Protein AF-A0A818TSQ0-F1 (afdb_monomer)

Solvent-accessible surface area (backbone atoms only — not comparable to full-atom values): 7982 Å² total; per-residue (Å²): 136,68,62,38,59,70,33,75,52,77,57,96,76,31,35,40,40,34,32,22,64,61,65,92,62,40,53,37,25,36,39,32,31,39,29,41,18,77,41,95,86,56,70,75,43,49,87,84,46,52,34,23,53,65,40,82,42,76,57,97,87,41,82,43,69,31,15,58,72,26,14,37,61,61,45,70,51,79,42,55,26,69,86,77,45,75,47,44,28,44,32,21,44,18,30,76,69,33,101,45,84,92,62,36,46,71,37,73,46,77,63,49,70,44,73,90,42,98,64,71,36,71,50,61,65,70,83,64,98,74,87,86,81,67,62,49,82,130

Foldseek 3Di:
DQWDQWEWDDDPQKIKIWTFHDDDQQLQATWIWIWIDSDPPDDTDGSPDTQFDFDFDADPNDTDTHTQQSFYWHYWDWFQAPVRDIWTKTKGFNGPPDPDSVPTDMGIDTWDWDPVDPTIDTHRDHDDPDDDTRGDDD

Secondary structure (DSSP, 8-state):
--EEEEEEEEETTEEEEEEEEP-SS-TT----EEEEESSSSS--B-TT-BSS--EEEEETTEEEEE-SSSSEEEEEEEEEBTTSPEEEEEEEEETTSSSSGGG-EEEEEE--EETTSSS-EEPPP---S-----BPP-

Sequence (138 aa):
MNNEAPIMFKRNGFYHLLFGESCCFCRDGGNSYVFVSTHPLDPWTGAKYDIDPVRNEIIHGIIIRRSISGGQESFIVEAMLNNLRRAYIFVSDRWESDPTKATDFQYWQSLQFNDTQTSPRIEELQWVDQFTLDIALS

Radius of gyration: 15.68 Å; Cα contacts (8 Å, |Δi|>4): 313; chains: 1; bounding box: 44×36×40 Å

Nearest PDB structures (foldseek):
  6euh-assembly2_B  TM=7.539E-01  e=1.615E-04  Bacteroides thetaiotaomicron VPI-5482
  6euj-assembly1_C  TM=7.659E-01  e=6.003E-04  Bacteroides thetaiotaomicron VPI-5482
  7byx-assembly4_D  TM=7.189E-01  e=1.391E-03  Phanerodontia chrysosporium
  6xn1-assembly1_A  TM=5.651E-01  e=6.157E-01  Xanthomonas citri pv. citri str. 306
  5kky-assembly1_B  TM=5.630E-01  e=1.354E+00  Streptococcus pneumoniae

Mean predicted aligned error: 4.23 Å

Structure (mmCIF, N/CA/C/O backbone):
data_AF-A0A818TSQ0-F1
#
_entry.id   AF-A0A818TSQ0-F1
#
loop_
_atom_site.group_PDB
_atom_site.id
_atom_site.type_symbol
_atom_site.label_atom_id
_atom_site.label_alt_id
_atom_site.label_comp_id
_atom_site.label_asym_id
_atom_site.label_entity_id
_atom_site.label_seq_id
_atom_site.pdbx_PDB_ins_code
_atom_site.Cartn_x
_atom_site.Cartn_y
_atom_site.Cartn_z
_atom_site.occupancy
_atom_site.B_iso_or_equiv
_atom_site.auth_seq_id
_atom_site.auth_comp_id
_atom_site.auth_asym_id
_atom_site.auth_atom_id
_atom_site.pdbx_PDB_model_num
ATOM 1 N N . MET A 1 1 ? -11.647 13.701 -10.579 1.00 59.53 1 MET A N 1
ATOM 2 C CA . MET A 1 1 ? -10.411 12.922 -10.381 1.00 59.53 1 MET A CA 1
ATOM 3 C C . MET A 1 1 ? -10.597 11.625 -11.145 1.00 59.53 1 MET A C 1
ATOM 5 O O . MET A 1 1 ? -11.677 11.057 -11.028 1.00 59.53 1 MET A O 1
ATOM 9 N N . ASN A 1 2 ? -9.620 11.221 -11.956 1.00 84.69 2 ASN A N 1
ATOM 10 C CA . ASN A 1 2 ? -9.607 9.906 -12.596 1.00 84.69 2 ASN A CA 1
ATOM 11 C C . ASN A 1 2 ? -8.686 9.034 -11.750 1.00 84.69 2 ASN A C 1
ATOM 13 O O . ASN A 1 2 ? -7.473 9.127 -11.901 1.00 84.69 2 ASN A O 1
ATOM 17 N N . ASN A 1 3 ? -9.269 8.276 -10.827 1.00 91.25 3 ASN A N 1
ATOM 18 C CA . ASN A 1 3 ? -8.535 7.428 -9.896 1.00 91.25 3 ASN A CA 1
ATOM 19 C C . ASN A 1 3 ? -8.897 5.967 -10.145 1.00 91.25 3 ASN A C 1
ATOM 21 O O . ASN A 1 3 ? -9.992 5.681 -10.639 1.00 91.25 3 ASN A O 1
ATOM 25 N N . GLU A 1 4 ? -8.012 5.057 -9.773 1.00 94.62 4 GLU A N 1
ATOM 26 C CA . GLU A 1 4 ? -8.233 3.619 -9.910 1.00 94.62 4 GLU A CA 1
ATOM 27 C C . GLU A 1 4 ? -7.652 2.849 -8.725 1.00 94.62 4 GLU A C 1
ATOM 29 O O . GLU A 1 4 ? -7.349 3.454 -7.703 1.00 94.62 4 GLU A O 1
ATOM 34 N N . ALA A 1 5 ? -7.604 1.519 -8.843 1.00 95.12 5 ALA A N 1
ATOM 35 C CA . ALA A 1 5 ? -7.053 0.621 -7.831 1.00 95.12 5 ALA A CA 1
ATOM 36 C C . ALA A 1 5 ? -7.530 0.905 -6.382 1.00 95.12 5 ALA A C 1
ATOM 38 O O . ALA A 1 5 ? -6.733 0.970 -5.448 1.00 95.12 5 ALA A O 1
ATOM 39 N N . PRO A 1 6 ? -8.850 1.071 -6.147 1.00 95.88 6 PRO A N 1
ATOM 40 C CA . PRO A 1 6 ? -9.330 1.467 -4.835 1.00 95.88 6 PRO A CA 1
ATOM 41 C C . PRO A 1 6 ? -9.111 0.364 -3.795 1.00 95.88 6 PRO A C 1
ATOM 43 O O . PRO A 1 6 ? -9.528 -0.779 -3.993 1.00 95.88 6 PRO A O 1
ATOM 46 N N . ILE A 1 7 ? -8.578 0.734 -2.632 1.00 97.00 7 ILE A N 1
ATOM 47 C CA . ILE A 1 7 ? -8.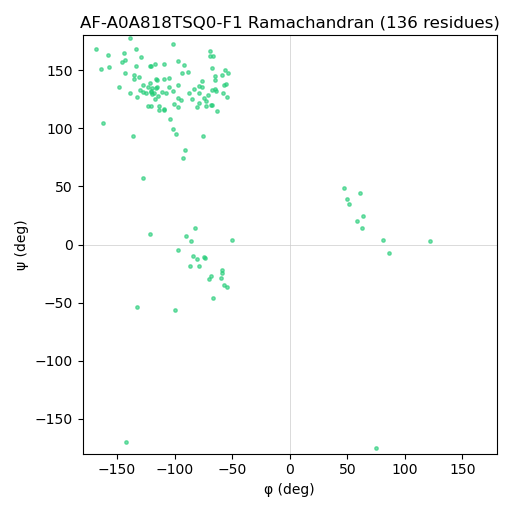511 -0.143 -1.460 1.00 97.00 7 ILE A CA 1
ATOM 48 C C . ILE A 1 7 ? -9.322 0.469 -0.329 1.00 97.00 7 ILE A C 1
ATOM 50 O O . ILE A 1 7 ? -9.123 1.626 0.025 1.00 97.00 7 ILE A O 1
ATOM 54 N N . MET A 1 8 ? -10.208 -0.312 0.289 1.00 96.06 8 MET A N 1
ATOM 55 C CA . MET A 1 8 ? -10.941 0.121 1.475 1.00 96.06 8 MET A CA 1
ATOM 56 C C . MET A 1 8 ? -10.752 -0.863 2.625 1.00 96.06 8 MET A C 1
ATOM 58 O O . MET A 1 8 ? -10.979 -2.060 2.464 1.00 96.06 8 MET A O 1
ATOM 62 N N . PHE A 1 9 ? -10.403 -0.350 3.803 1.00 96.31 9 PHE A N 1
ATOM 63 C CA . PHE A 1 9 ? -10.320 -1.139 5.033 1.00 96.31 9 PHE A CA 1
ATOM 64 C C . PHE A 1 9 ? -10.768 -0.325 6.251 1.00 96.31 9 PHE A C 1
ATOM 66 O O . PHE A 1 9 ? -10.886 0.903 6.196 1.00 96.31 9 PHE A O 1
ATOM 73 N N . LYS A 1 10 ? -11.044 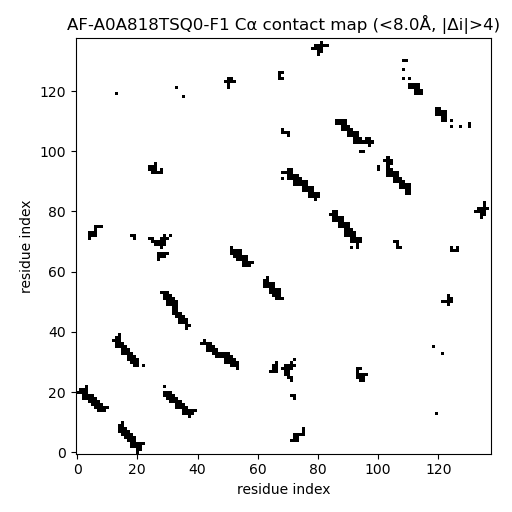-1.003 7.371 1.00 94.69 10 LYS A N 1
ATOM 74 C CA . LYS A 1 10 ? -11.512 -0.359 8.606 1.00 94.69 10 LYS A CA 1
ATOM 75 C C . LYS A 1 10 ? -10.547 -0.616 9.756 1.00 94.69 10 LYS A C 1
ATOM 77 O O . LYS A 1 10 ? -10.251 -1.760 10.075 1.00 94.69 10 LYS A O 1
ATOM 82 N N . ARG A 1 11 ? -10.138 0.447 10.449 1.00 93.88 11 ARG A N 1
ATOM 83 C CA . ARG A 1 11 ? -9.260 0.387 11.624 1.00 93.88 11 ARG A CA 1
ATOM 84 C C . ARG A 1 11 ? -9.743 1.359 12.693 1.00 93.88 11 ARG A C 1
ATOM 86 O O . ARG A 1 11 ? -9.983 2.525 12.402 1.00 93.88 11 ARG A O 1
ATOM 93 N N . ASN A 1 12 ? -9.875 0.885 13.933 1.00 91.75 12 ASN A N 1
ATOM 94 C CA . ASN A 1 12 ? -10.225 1.703 15.106 1.00 91.75 12 ASN A CA 1
ATOM 95 C C . ASN A 1 12 ? -11.460 2.607 14.905 1.00 91.75 12 ASN A C 1
ATOM 97 O O . ASN A 1 12 ? -11.481 3.750 15.342 1.00 91.75 12 ASN A O 1
ATOM 101 N N . GLY A 1 13 ? -12.490 2.100 14.219 1.00 91.75 13 GLY A N 1
ATOM 102 C CA . GLY A 1 13 ? -13.726 2.848 13.952 1.00 91.75 13 GLY A CA 1
ATOM 103 C C . GLY A 1 13 ? -13.699 3.738 12.704 1.00 91.75 13 GLY A C 1
ATOM 104 O O . GLY A 1 13 ? -14.759 4.208 12.304 1.00 91.75 13 GLY A O 1
ATOM 105 N N . PHE A 1 14 ? -12.549 3.889 12.044 1.00 92.62 14 PHE A N 1
ATOM 106 C CA . PHE A 1 14 ? -12.390 4.683 10.826 1.00 92.62 14 PHE A CA 1
ATOM 107 C C . PHE A 1 14 ? -12.259 3.801 9.584 1.00 92.62 14 PHE A C 1
ATOM 109 O O . PHE A 1 14 ? -11.515 2.816 9.577 1.00 92.62 14 PHE A O 1
ATOM 116 N N . TYR A 1 15 ? -12.964 4.176 8.524 1.00 94.56 15 TYR A N 1
ATOM 117 C CA . TYR A 1 15 ? -12.768 3.669 7.173 1.00 94.56 15 TYR A CA 1
ATOM 118 C C . TYR A 1 15 ? -11.637 4.447 6.513 1.00 94.56 15 TYR A C 1
ATOM 120 O O . TYR A 1 15 ? -11.610 5.674 6.588 1.00 94.56 15 TYR A O 1
ATOM 128 N N . HIS A 1 16 ? -10.726 3.724 5.875 1.00 94.50 16 HIS A N 1
ATOM 129 C CA . HIS A 1 16 ? -9.636 4.262 5.074 1.00 94.50 16 HIS A CA 1
ATOM 130 C C . HIS A 1 16 ? -9.894 3.833 3.633 1.00 94.50 16 HIS A C 1
ATOM 132 O O . HIS A 1 16 ? -10.136 2.650 3.394 1.00 94.50 16 HIS A O 1
ATOM 138 N N . LEU A 1 17 ? -9.876 4.784 2.707 1.00 94.56 17 LEU A N 1
ATOM 139 C CA . LEU A 1 17 ? -10.037 4.575 1.274 1.00 94.56 17 LEU A CA 1
ATOM 140 C C . LEU A 1 17 ? -8.786 5.095 0.575 1.00 94.56 17 LEU A C 1
ATOM 142 O O . LEU A 1 17 ? -8.461 6.273 0.700 1.00 94.56 17 LEU A O 1
ATOM 146 N N . LEU A 1 18 ? -8.083 4.209 -0.114 1.00 95.25 18 LEU A N 1
ATOM 147 C CA . LEU A 1 18 ? -6.870 4.502 -0.861 1.00 95.25 18 LEU A CA 1
ATOM 148 C C . LEU A 1 18 ? -7.165 4.416 -2.351 1.00 95.25 18 LEU A C 1
ATOM 150 O O . LEU A 1 18 ? -7.937 3.549 -2.753 1.00 95.25 18 LEU A O 1
ATOM 154 N N . PHE A 1 19 ? -6.564 5.302 -3.136 1.00 94.00 19 PHE A N 1
ATOM 155 C CA . PHE A 1 19 ? -6.495 5.197 -4.593 1.00 94.00 19 PHE A CA 1
ATOM 156 C C . PHE A 1 19 ? -5.414 6.127 -5.154 1.00 94.00 19 PHE A C 1
ATOM 158 O O . PHE A 1 19 ? -5.141 7.201 -4.604 1.00 94.00 19 PHE A O 1
ATOM 165 N N . GLY A 1 20 ? -4.844 5.735 -6.278 1.00 92.06 20 GLY A N 1
ATOM 166 C CA . GLY A 1 20 ? -3.888 6.477 -7.075 1.00 92.06 20 GLY A CA 1
ATOM 167 C C . GLY A 1 20 ? -4.534 7.126 -8.286 1.00 92.06 20 GLY A C 1
ATOM 168 O O . GLY A 1 20 ? -5.711 6.915 -8.596 1.00 92.06 20 GLY A O 1
ATOM 169 N N . GLU A 1 21 ? -3.758 7.956 -8.977 1.00 90.56 21 GLU A N 1
ATOM 170 C CA . GLU A 1 21 ? -4.149 8.471 -10.287 1.00 90.56 21 GLU A CA 1
ATOM 171 C C . GLU A 1 21 ? -4.246 7.330 -11.310 1.00 90.56 21 GLU A C 1
ATOM 173 O O . GLU A 1 21 ? -3.480 6.369 -11.269 1.00 90.56 21 GLU A O 1
ATOM 178 N N . SER A 1 22 ? -5.196 7.433 -12.243 1.00 91.81 22 SER A N 1
ATOM 179 C CA . SER A 1 22 ? -5.410 6.400 -13.259 1.00 91.81 22 SER A CA 1
ATOM 180 C C . SER A 1 22 ? -4.208 6.248 -14.196 1.00 91.81 22 SER A C 1
ATOM 182 O O . SER A 1 22 ? -3.671 7.232 -14.711 1.00 91.81 22 SER A O 1
ATOM 184 N N . CYS A 1 23 ? -3.790 5.001 -14.402 1.00 85.94 23 CYS A N 1
ATOM 185 C CA . CYS A 1 23 ? -2.440 4.640 -14.787 1.00 85.94 23 CYS A CA 1
ATOM 186 C C . CYS A 1 23 ? -2.417 3.208 -15.371 1.00 85.94 23 CYS A C 1
ATOM 188 O O . CYS A 1 23 ? -2.460 2.193 -14.683 1.00 85.94 23 CYS A O 1
ATOM 190 N N . CYS A 1 24 ? -2.307 3.079 -16.694 1.00 85.62 24 CYS A N 1
ATOM 191 C CA . CYS A 1 24 ? -2.270 1.755 -17.323 1.00 85.62 24 CYS A CA 1
ATOM 192 C C . CYS A 1 24 ? -0.907 1.075 -17.127 1.00 85.62 24 CYS A C 1
ATOM 194 O O . CYS A 1 24 ? -0.024 1.246 -17.962 1.00 85.62 24 CYS A O 1
ATOM 196 N N . PHE A 1 25 ? -0.774 0.258 -16.076 1.00 86.50 25 PHE A N 1
ATOM 197 C CA . PHE A 1 25 ? 0.412 -0.570 -15.811 1.00 86.50 25 PHE A CA 1
ATOM 198 C C . PHE A 1 25 ? 1.703 0.252 -15.624 1.00 86.50 25 PHE A C 1
ATOM 200 O O . PHE A 1 25 ? 2.736 -0.085 -16.193 1.00 86.50 25 PHE A O 1
ATOM 207 N N . CYS A 1 26 ? 1.667 1.350 -14.856 1.00 86.94 26 CYS A N 1
ATOM 208 C CA . CYS A 1 26 ? 2.841 2.222 -14.729 1.00 86.94 26 CYS A CA 1
ATOM 209 C C . CYS A 1 26 ? 4.022 1.503 -14.075 1.00 86.94 26 CYS A C 1
ATOM 211 O O . CYS A 1 26 ? 3.999 1.188 -12.885 1.00 86.94 26 CYS A O 1
ATOM 213 N N . ARG A 1 27 ? 5.091 1.339 -14.856 1.00 90.44 27 ARG A N 1
ATOM 214 C CA . ARG A 1 27 ? 6.350 0.711 -14.445 1.00 90.44 27 ARG A CA 1
ATOM 215 C C . ARG A 1 27 ? 6.988 1.319 -13.200 1.00 90.44 27 ARG A C 1
ATOM 217 O O . ARG A 1 27 ? 7.592 0.628 -12.379 1.00 90.44 27 ARG A O 1
ATOM 224 N N . ASP A 1 28 ? 6.866 2.633 -13.083 1.00 91.19 28 ASP A N 1
ATOM 225 C CA . ASP A 1 28 ? 7.436 3.402 -11.985 1.00 91.19 28 ASP A CA 1
ATOM 226 C C . ASP A 1 28 ? 6.468 3.547 -10.792 1.00 91.19 28 ASP A C 1
ATOM 228 O O . ASP A 1 28 ? 6.771 4.237 -9.817 1.00 91.19 28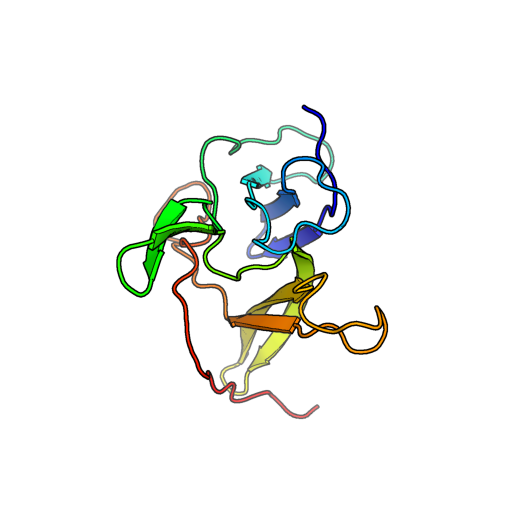 ASP A O 1
ATOM 232 N N . GLY A 1 29 ? 5.328 2.854 -10.841 1.00 92.50 29 GLY A N 1
ATOM 233 C CA . GLY A 1 29 ? 4.276 2.929 -9.839 1.00 92.50 29 GLY A CA 1
ATOM 234 C C . GLY A 1 29 ? 3.451 4.210 -9.912 1.00 92.50 29 GLY A C 1
ATOM 235 O O . GLY A 1 29 ? 3.596 5.027 -10.826 1.00 92.50 29 GLY A O 1
ATOM 236 N N . GLY A 1 30 ? 2.554 4.353 -8.941 1.00 92.06 30 GLY A N 1
ATOM 237 C CA . GLY A 1 30 ? 1.656 5.493 -8.802 1.00 92.06 30 GLY A CA 1
ATOM 238 C C . GLY A 1 30 ? 1.629 6.018 -7.373 1.00 92.06 30 GLY A C 1
ATOM 239 O O . GLY A 1 30 ? 2.153 5.400 -6.452 1.00 92.06 30 GLY A O 1
ATOM 240 N N . ASN A 1 31 ? 1.030 7.190 -7.206 1.00 94.12 31 ASN A N 1
ATOM 241 C CA . ASN A 1 31 ? 0.680 7.723 -5.897 1.00 94.12 31 ASN A CA 1
ATOM 242 C C . ASN A 1 31 ? -0.403 6.873 -5.218 1.00 94.12 31 ASN A C 1
ATOM 244 O O . ASN A 1 31 ? -1.164 6.193 -5.894 1.00 94.12 31 ASN A O 1
ATOM 248 N N . SER A 1 32 ? -0.560 7.007 -3.901 1.00 95.12 32 SER A N 1
ATOM 249 C CA . SER A 1 32 ? -1.675 6.403 -3.165 1.00 95.12 32 SER A CA 1
ATOM 250 C C . SER A 1 32 ? -2.253 7.403 -2.164 1.00 95.12 32 SER A C 1
ATOM 252 O O . SER A 1 32 ? -1.777 7.558 -1.033 1.00 95.12 32 SER A O 1
ATOM 254 N N . TYR A 1 33 ? -3.288 8.133 -2.590 1.00 94.81 33 TYR A N 1
ATOM 255 C CA . TYR A 1 33 ? -3.975 9.101 -1.738 1.00 94.81 33 TYR A CA 1
ATOM 256 C C . TYR A 1 33 ? -4.885 8.406 -0.742 1.00 94.81 33 TYR A C 1
ATOM 258 O O . TYR A 1 33 ? -5.601 7.479 -1.102 1.00 94.81 33 TYR A O 1
ATOM 266 N N . VAL A 1 34 ? -4.930 8.915 0.490 1.00 94.00 34 VAL A N 1
ATOM 267 C CA . VAL A 1 34 ? -5.762 8.333 1.547 1.00 94.00 34 VAL A CA 1
ATOM 268 C C . VAL A 1 34 ? -6.917 9.252 1.912 1.00 94.00 34 VAL A C 1
ATOM 270 O O . VAL A 1 34 ? -6.738 10.420 2.230 1.00 94.00 34 VAL A O 1
ATOM 273 N N . PHE A 1 35 ? -8.113 8.693 1.972 1.00 92.75 35 PHE A N 1
ATOM 274 C CA . PHE A 1 35 ? -9.315 9.329 2.482 1.00 92.75 35 PHE A CA 1
ATOM 275 C C . PHE A 1 35 ? -9.783 8.572 3.719 1.00 92.75 35 PHE A C 1
ATOM 277 O O . PHE A 1 35 ? -9.691 7.351 3.795 1.00 92.75 35 PHE A O 1
ATOM 284 N N . VAL A 1 36 ? -10.291 9.300 4.704 1.00 92.19 36 VAL A N 1
ATOM 285 C CA . VAL A 1 36 ? -10.736 8.780 5.989 1.00 92.19 36 VAL A CA 1
ATOM 286 C C . VAL A 1 36 ? -12.158 9.254 6.268 1.00 92.19 36 VAL A C 1
ATOM 288 O O . VAL A 1 36 ? -12.501 10.422 6.050 1.00 92.19 36 VAL A O 1
ATOM 291 N N . SER A 1 37 ? -12.990 8.341 6.764 1.00 92.69 37 SER A N 1
ATOM 292 C CA . SER A 1 37 ? -14.338 8.641 7.246 1.00 92.69 37 SER A CA 1
ATOM 293 C C . SER A 1 37 ? -14.725 7.750 8.425 1.00 92.69 37 SER A C 1
ATOM 295 O O . SER A 1 37 ? -14.208 6.648 8.591 1.00 92.69 37 SER A O 1
ATOM 297 N N . THR A 1 38 ? -15.669 8.196 9.248 1.00 93.12 38 THR A N 1
ATOM 298 C CA . THR A 1 38 ? -16.329 7.352 10.257 1.00 93.12 38 THR A CA 1
ATOM 299 C C . THR A 1 38 ? -17.503 6.554 9.676 1.00 93.12 38 THR A C 1
ATOM 301 O O . THR A 1 38 ? -18.000 5.632 10.327 1.00 93.12 38 THR A O 1
ATOM 304 N N . HIS A 1 39 ? -17.919 6.849 8.439 1.00 94.44 39 HIS A N 1
ATOM 305 C CA . HIS A 1 39 ? -18.990 6.159 7.724 1.00 94.44 39 HIS A CA 1
ATOM 306 C C . HIS A 1 39 ? -18.542 5.777 6.303 1.00 94.44 39 HIS A C 1
ATOM 308 O O . HIS A 1 39 ? -17.820 6.530 5.663 1.00 94.44 39 HIS A O 1
ATOM 314 N N . PRO A 1 40 ? -18.967 4.619 5.770 1.00 93.88 40 PRO A N 1
ATOM 315 C CA . PRO A 1 40 ? -18.473 4.134 4.479 1.00 93.88 40 PRO A CA 1
ATOM 316 C C . PRO A 1 40 ? -19.036 4.900 3.268 1.00 93.88 40 PRO A C 1
ATOM 318 O O . PRO A 1 40 ? -18.565 4.694 2.155 1.00 93.88 40 PRO A O 1
ATOM 321 N N . LEU A 1 41 ? -20.060 5.741 3.459 1.00 93.75 41 LEU A N 1
ATOM 322 C CA . LEU A 1 41 ? -20.715 6.479 2.376 1.00 93.75 41 LEU A CA 1
ATOM 323 C C . LEU A 1 41 ? -20.213 7.925 2.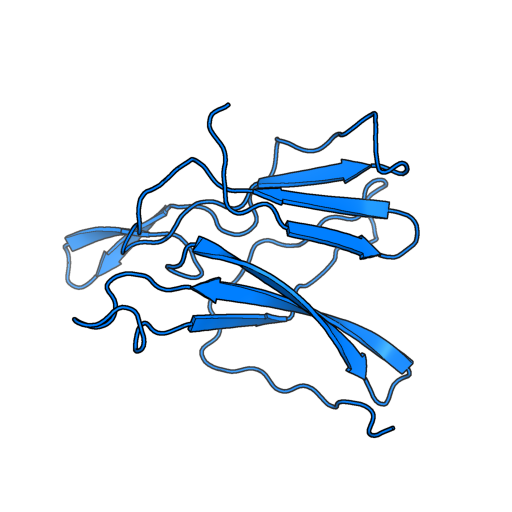303 1.00 93.75 41 LEU A C 1
ATOM 325 O O . LEU A 1 41 ? -19.689 8.326 1.268 1.00 93.75 41 LEU A O 1
ATOM 329 N N . ASP A 1 42 ? -20.318 8.685 3.393 1.00 89.19 42 ASP A N 1
ATOM 330 C CA . ASP A 1 42 ? -19.847 10.066 3.505 1.00 89.19 42 ASP A CA 1
ATOM 331 C C . ASP A 1 42 ? -19.855 10.539 4.980 1.00 89.19 42 ASP A C 1
ATOM 333 O O . ASP A 1 42 ? -20.412 9.858 5.845 1.00 89.19 42 ASP A O 1
ATOM 337 N N . PRO A 1 43 ? -19.229 11.688 5.306 1.00 91.88 43 PRO A N 1
ATOM 338 C CA . PRO A 1 43 ? -18.285 12.450 4.490 1.00 91.88 43 PRO A CA 1
ATOM 339 C C . PRO A 1 43 ? -16.882 11.835 4.517 1.00 91.88 43 PRO A C 1
ATOM 341 O O . PRO A 1 43 ? -16.361 11.481 5.576 1.00 91.88 43 PRO A O 1
ATOM 344 N N . TRP A 1 44 ? -16.245 11.760 3.349 1.00 89.56 44 TRP A N 1
ATOM 345 C CA . TRP A 1 44 ? -14.825 11.430 3.225 1.00 89.56 44 TRP A CA 1
ATOM 346 C C . TRP A 1 44 ? -13.982 12.698 3.338 1.00 89.56 44 TRP A C 1
ATOM 348 O O . TRP A 1 44 ? -14.223 13.690 2.651 1.00 89.56 44 TRP A O 1
ATOM 358 N N . THR A 1 45 ? -12.965 12.662 4.191 1.00 84.56 45 THR A N 1
ATOM 359 C CA . THR A 1 45 ? -11.972 13.734 4.346 1.00 84.56 45 THR A CA 1
ATOM 360 C C . THR A 1 45 ? -10.589 13.162 4.047 1.00 84.56 45 THR A C 1
ATOM 362 O O . THR A 1 45 ? -10.399 11.970 4.219 1.00 84.56 45 THR A O 1
ATOM 365 N N . GLY A 1 46 ? -9.604 13.944 3.597 1.00 67.81 46 GLY A N 1
ATOM 366 C CA . GLY A 1 46 ? -8.212 13.452 3.624 1.00 67.81 46 GLY A CA 1
ATOM 367 C C . GLY A 1 46 ? -7.432 13.378 2.315 1.00 67.81 46 GLY A C 1
ATOM 368 O O . GLY A 1 46 ? -6.253 13.075 2.409 1.00 67.81 46 GLY A O 1
ATOM 369 N N . ALA A 1 47 ? -7.977 13.816 1.170 1.00 61.31 47 ALA A N 1
ATOM 370 C CA . ALA A 1 47 ? -7.280 13.970 -0.131 1.00 61.31 47 ALA A CA 1
ATOM 371 C C . ALA A 1 47 ? -5.934 14.744 -0.131 1.00 61.31 47 ALA A C 1
ATOM 373 O O . ALA A 1 47 ? -5.409 15.089 -1.184 1.00 61.31 47 ALA A O 1
ATOM 374 N N . LYS A 1 48 ? -5.431 15.152 1.034 1.00 66.19 48 LYS A N 1
ATOM 375 C CA . LYS A 1 48 ? -4.263 16.003 1.229 1.00 66.19 48 LYS A CA 1
ATOM 376 C C . LYS A 1 48 ? -2.983 15.229 1.529 1.00 66.19 48 LYS A C 1
ATOM 378 O O . LYS A 1 48 ? -1.951 15.879 1.667 1.00 66.19 48 LYS A O 1
ATOM 383 N N . TYR A 1 49 ? -3.028 13.904 1.688 1.00 86.62 49 TYR A N 1
ATOM 384 C CA . TYR A 1 49 ? -1.810 13.131 1.910 1.00 86.62 49 TYR A CA 1
ATOM 385 C C . TYR A 1 49 ? -1.762 11.857 1.071 1.00 86.62 49 TYR A C 1
ATOM 387 O O . TYR A 1 49 ? -2.772 11.200 0.827 1.00 86.62 49 TYR A O 1
ATOM 395 N N . ASP A 1 50 ? -0.549 11.573 0.625 1.00 93.69 50 ASP A N 1
ATOM 396 C CA . ASP A 1 50 ? -0.155 10.480 -0.246 1.00 93.69 50 ASP A CA 1
ATOM 397 C C . ASP A 1 50 ? 0.807 9.604 0.551 1.00 93.69 50 ASP A C 1
ATOM 399 O O . ASP A 1 50 ? 1.767 10.131 1.123 1.00 93.69 50 ASP A O 1
ATOM 403 N N . ILE A 1 51 ? 0.514 8.311 0.667 1.00 96.00 51 ILE A N 1
ATOM 404 C CA . ILE A 1 51 ? 1.402 7.393 1.385 1.00 96.00 51 ILE A CA 1
ATOM 405 C C . ILE A 1 51 ? 2.501 6.841 0.484 1.00 96.00 51 ILE A C 1
ATOM 407 O O . ILE A 1 51 ? 3.512 6.396 1.011 1.00 96.00 51 ILE A O 1
ATOM 411 N N . ASP A 1 52 ? 2.341 6.905 -0.838 1.00 96.56 52 ASP A N 1
ATOM 412 C CA . ASP A 1 52 ? 3.298 6.374 -1.810 1.00 96.56 52 ASP A CA 1
ATOM 413 C C . ASP A 1 52 ? 3.701 7.437 -2.852 1.00 96.56 52 ASP A C 1
ATOM 415 O O . ASP A 1 52 ? 3.508 7.257 -4.053 1.00 96.56 52 ASP A O 1
ATOM 419 N N . PRO A 1 53 ? 4.232 8.596 -2.423 1.00 95.12 53 PRO A N 1
ATOM 420 C CA . PRO A 1 53 ? 4.422 9.731 -3.312 1.00 95.12 53 PRO A CA 1
ATOM 421 C C . PRO A 1 53 ? 5.434 9.465 -4.420 1.00 95.12 53 PRO A C 1
ATOM 423 O O . PRO A 1 53 ? 6.566 9.049 -4.170 1.00 95.12 53 PRO A O 1
ATOM 426 N N . VAL A 1 54 ? 5.064 9.844 -5.645 1.00 93.31 54 VAL A N 1
ATOM 427 C CA . VAL A 1 54 ? 5.976 9.844 -6.794 1.00 93.31 54 VAL A CA 1
ATOM 428 C C . VAL A 1 54 ? 6.982 10.984 -6.656 1.00 93.31 54 VAL A C 1
ATOM 430 O O . VAL A 1 54 ? 6.620 12.166 -6.626 1.00 93.31 54 VAL A O 1
ATOM 433 N N . ARG A 1 55 ? 8.271 10.645 -6.590 1.00 92.81 55 ARG A N 1
ATOM 434 C CA . ARG A 1 55 ? 9.370 11.604 -6.404 1.00 92.81 55 ARG A CA 1
ATOM 435 C C . ARG A 1 55 ? 10.468 11.405 -7.438 1.00 92.81 55 ARG A C 1
ATOM 437 O O . ARG A 1 55 ? 10.568 10.364 -8.077 1.00 92.81 55 ARG A O 1
ATOM 444 N N . ASN A 1 56 ? 11.291 12.441 -7.602 1.00 92.75 56 ASN A N 1
ATOM 445 C CA . ASN A 1 56 ? 12.526 12.327 -8.365 1.00 92.75 56 ASN A CA 1
ATOM 446 C C . ASN A 1 56 ? 13.542 11.519 -7.544 1.00 92.75 56 ASN A C 1
ATOM 448 O O . ASN A 1 56 ? 13.898 11.928 -6.440 1.00 92.75 56 ASN A O 1
ATOM 452 N N . GLU A 1 57 ? 14.050 10.439 -8.117 1.00 85.75 57 GLU A N 1
ATOM 453 C CA . GLU A 1 57 ? 15.163 9.651 -7.596 1.00 85.75 57 GLU A CA 1
ATOM 454 C C . GLU A 1 57 ? 16.341 9.750 -8.575 1.00 85.75 57 GLU A C 1
ATOM 456 O O . GLU A 1 57 ? 16.147 9.798 -9.790 1.00 85.75 57 GLU A O 1
ATOM 461 N N . ILE A 1 58 ? 17.571 9.837 -8.061 1.00 87.12 58 ILE A N 1
ATOM 462 C CA . ILE A 1 58 ? 18.779 9.901 -8.893 1.00 87.12 58 ILE A CA 1
ATOM 463 C C . ILE A 1 58 ? 19.466 8.540 -8.850 1.00 87.12 58 ILE A C 1
ATOM 465 O O . ILE A 1 58 ? 20.102 8.199 -7.855 1.00 87.12 58 ILE A O 1
ATOM 469 N N . ILE A 1 59 ? 19.398 7.799 -9.955 1.00 80.38 59 ILE A N 1
ATOM 470 C CA . ILE A 1 59 ? 20.082 6.512 -10.116 1.00 80.38 59 ILE A CA 1
ATOM 471 C C . ILE A 1 59 ? 21.157 6.664 -11.188 1.00 80.38 59 ILE A C 1
ATOM 473 O O . ILE A 1 59 ? 20.868 7.014 -12.329 1.00 80.38 59 ILE A O 1
ATOM 477 N N . HIS A 1 60 ? 22.420 6.434 -10.818 1.00 87.00 60 HIS A N 1
ATOM 478 C CA . HIS A 1 60 ? 23.578 6.554 -11.719 1.00 87.00 60 HIS A CA 1
ATOM 479 C C . HIS A 1 60 ? 23.650 7.891 -12.489 1.00 87.00 60 HIS A C 1
ATOM 481 O O . HIS A 1 60 ? 24.078 7.939 -13.639 1.00 87.00 60 HIS A O 1
ATOM 487 N N . GLY A 1 61 ? 23.223 8.990 -11.858 1.00 90.31 61 GLY A N 1
ATOM 488 C CA . GLY A 1 61 ? 23.213 10.324 -12.471 1.00 90.31 61 GLY A CA 1
ATOM 489 C C . GLY A 1 61 ? 22.018 10.608 -13.389 1.00 90.31 61 GLY A C 1
ATOM 490 O O . GLY A 1 61 ? 21.952 11.691 -13.965 1.00 90.31 61 GLY A O 1
ATOM 491 N N . ILE A 1 62 ? 21.064 9.680 -13.504 1.00 89.62 62 ILE A N 1
ATOM 492 C CA . ILE A 1 62 ? 19.808 9.855 -14.241 1.00 89.62 62 ILE A CA 1
ATOM 493 C C . ILE A 1 62 ? 18.689 10.141 -13.240 1.00 89.62 62 ILE A C 1
ATOM 495 O O . ILE A 1 62 ? 18.551 9.435 -12.243 1.00 89.62 62 ILE A O 1
ATOM 499 N N . ILE A 1 63 ? 17.887 11.173 -13.513 1.00 91.06 63 ILE A N 1
ATOM 500 C CA . ILE A 1 63 ? 16.661 11.443 -12.756 1.00 91.06 63 ILE A CA 1
ATOM 501 C C . ILE A 1 63 ? 15.568 10.519 -13.283 1.00 91.06 63 ILE A C 1
ATOM 503 O O . ILE A 1 63 ? 15.175 10.625 -14.445 1.00 91.06 63 ILE A O 1
ATOM 507 N N . ILE A 1 64 ? 15.061 9.657 -12.414 1.00 87.94 64 ILE A N 1
ATOM 508 C CA . ILE A 1 64 ? 13.850 8.872 -12.640 1.00 87.94 64 ILE A CA 1
ATOM 509 C C . ILE A 1 64 ? 12.734 9.396 -11.734 1.00 87.94 64 ILE A C 1
ATOM 511 O O . ILE A 1 64 ? 13.005 10.017 -10.705 1.00 87.94 64 ILE A O 1
ATOM 515 N N . ARG A 1 65 ? 11.476 9.188 -12.121 1.00 91.31 65 ARG A N 1
ATOM 516 C CA . ARG A 1 65 ? 10.311 9.533 -11.299 1.00 91.31 65 ARG A CA 1
ATOM 517 C C . ARG A 1 65 ? 9.603 8.262 -10.894 1.00 91.31 65 ARG A C 1
ATOM 519 O O . ARG A 1 65 ? 9.089 7.595 -11.776 1.00 91.31 65 ARG A O 1
ATOM 526 N N . ARG A 1 66 ? 9.572 7.960 -9.598 1.00 92.69 66 ARG A N 1
ATOM 527 C CA . ARG A 1 66 ? 9.038 6.699 -9.082 1.00 92.69 66 ARG A CA 1
ATOM 528 C C . ARG A 1 66 ? 8.302 6.896 -7.762 1.00 92.69 66 ARG A C 1
ATOM 530 O O . ARG A 1 66 ? 8.683 7.783 -6.994 1.00 92.69 66 ARG A O 1
ATOM 537 N N . SER A 1 67 ? 7.259 6.103 -7.513 1.00 95.38 67 SER A N 1
ATOM 538 C CA . SER A 1 67 ? 6.707 5.955 -6.162 1.00 95.38 67 SER A CA 1
ATOM 539 C C . SER A 1 67 ? 7.688 5.201 -5.256 1.00 95.38 67 SER A C 1
ATOM 541 O O . SER A 1 67 ? 8.667 4.615 -5.728 1.00 95.38 67 SER A O 1
ATOM 543 N N . ILE A 1 68 ? 7.449 5.227 -3.948 1.00 96.12 68 ILE A N 1
ATOM 544 C CA . ILE A 1 68 ? 8.300 4.557 -2.961 1.00 96.12 68 ILE A CA 1
ATOM 545 C C . ILE A 1 68 ? 8.207 3.044 -3.142 1.00 96.12 68 ILE A C 1
ATOM 547 O O . ILE A 1 68 ? 9.237 2.381 -3.185 1.00 96.12 68 ILE A O 1
ATOM 551 N N . SER A 1 69 ? 7.000 2.495 -3.300 1.00 95.94 69 SER A N 1
ATOM 552 C CA . SER A 1 69 ? 6.806 1.069 -3.600 1.00 95.94 69 SER A CA 1
ATOM 553 C C . SER A 1 69 ? 7.299 0.694 -5.001 1.00 95.94 69 SER A C 1
ATOM 555 O O . SER A 1 69 ? 7.667 -0.455 -5.279 1.00 95.94 69 SER A O 1
ATOM 557 N N . GLY A 1 70 ? 7.296 1.675 -5.907 1.00 95.19 70 GLY A N 1
ATOM 558 C CA . GLY A 1 70 ? 7.532 1.466 -7.318 1.00 95.19 70 GLY A CA 1
ATOM 559 C C . GLY A 1 70 ? 6.479 0.594 -7.993 1.00 95.19 70 GLY A C 1
ATOM 560 O O . GLY A 1 70 ? 6.828 -0.057 -8.981 1.00 95.19 70 GLY A O 1
ATOM 561 N N . GLY A 1 71 ? 5.269 0.531 -7.431 1.00 95.25 71 GLY A N 1
ATOM 562 C CA . GLY A 1 71 ? 4.120 -0.214 -7.930 1.00 95.25 71 GLY A CA 1
ATOM 563 C C . GLY A 1 71 ? 2.811 0.570 -7.805 1.00 95.25 71 GLY A C 1
ATOM 564 O O . GLY A 1 71 ? 2.784 1.706 -7.333 1.00 95.25 71 GLY A O 1
ATOM 565 N N . GLN A 1 72 ? 1.731 -0.036 -8.289 1.00 95.75 72 GLN A N 1
ATOM 566 C CA . GLN A 1 72 ? 0.359 0.437 -8.117 1.00 95.75 72 GLN A CA 1
ATOM 567 C C . GLN A 1 72 ? -0.277 -0.311 -6.947 1.00 95.75 72 GLN A C 1
ATOM 569 O O . GLN A 1 72 ? -0.090 -1.522 -6.818 1.00 95.75 72 GLN A O 1
ATOM 574 N N . GLU A 1 73 ? -1.007 0.387 -6.083 1.00 95.88 73 GLU A N 1
ATOM 575 C CA . GLU A 1 73 ? -1.678 -0.232 -4.948 1.00 95.88 73 GLU A CA 1
ATOM 576 C C . GLU A 1 73 ? -2.662 -1.327 -5.396 1.00 95.88 73 GLU A C 1
ATOM 578 O O . GLU A 1 73 ? -3.261 -1.256 -6.463 1.00 95.88 73 GLU A O 1
ATOM 583 N N . SER A 1 74 ? -2.800 -2.378 -4.590 1.00 95.56 74 SER A N 1
ATOM 584 C CA . SER A 1 74 ? -3.610 -3.550 -4.940 1.00 95.56 74 SER A CA 1
ATOM 585 C C . SER A 1 74 ? -4.526 -3.953 -3.788 1.00 95.56 74 SER A C 1
ATOM 587 O O . SER A 1 74 ? -5.747 -4.030 -3.942 1.00 95.56 74 SER A O 1
ATOM 589 N N . PHE A 1 75 ? -3.967 -4.158 -2.587 1.00 96.88 75 PHE A N 1
ATOM 590 C CA . PHE A 1 75 ? -4.753 -4.572 -1.422 1.00 96.88 75 PHE A CA 1
ATOM 591 C C . PHE A 1 75 ? -4.081 -4.229 -0.082 1.00 96.88 75 PHE A C 1
ATOM 593 O O . PHE A 1 75 ? -2.876 -3.987 -0.021 1.00 96.88 75 PHE A O 1
ATOM 600 N N . ILE A 1 76 ? -4.859 -4.253 1.009 1.00 98.06 76 ILE A N 1
ATOM 601 C CA . ILE A 1 76 ? -4.342 -4.267 2.386 1.00 98.06 76 ILE A CA 1
ATOM 602 C C . ILE A 1 76 ? -4.589 -5.643 3.004 1.00 98.06 76 ILE A C 1
ATOM 604 O O . ILE A 1 76 ? -5.735 -6.025 3.231 1.00 98.06 76 ILE A O 1
ATOM 608 N N . VAL A 1 77 ? -3.525 -6.372 3.343 1.00 97.56 77 VAL A N 1
ATOM 609 C CA . VAL A 1 77 ? -3.642 -7.625 4.102 1.00 97.56 77 VAL A CA 1
ATOM 610 C C . VAL A 1 77 ? -3.691 -7.317 5.594 1.00 97.56 77 VAL A C 1
ATOM 612 O O . VAL A 1 77 ? -2.794 -6.681 6.147 1.00 97.56 77 VAL A O 1
ATOM 615 N N . GLU A 1 78 ? -4.732 -7.799 6.262 1.00 96.56 78 GLU A N 1
ATOM 616 C CA . GLU A 1 78 ? -4.886 -7.687 7.708 1.00 96.56 78 GLU A CA 1
ATOM 617 C C . GLU A 1 78 ? -4.421 -8.977 8.392 1.00 96.56 78 GLU A C 1
ATOM 619 O O . GLU A 1 78 ? -4.999 -10.042 8.179 1.00 96.56 78 GLU A O 1
ATOM 624 N N . ALA A 1 79 ? -3.395 -8.886 9.240 1.00 95.50 79 ALA A N 1
ATOM 625 C CA . ALA A 1 79 ? -2.836 -10.034 9.953 1.00 95.50 79 ALA A CA 1
ATOM 626 C C . ALA A 1 79 ? -2.927 -9.836 11.470 1.00 95.50 79 ALA A C 1
ATOM 628 O O . ALA A 1 79 ? -2.534 -8.792 11.996 1.00 95.50 79 ALA A O 1
ATOM 629 N N . MET A 1 80 ? -3.434 -10.842 12.188 1.00 96.44 80 MET A N 1
ATOM 630 C CA . MET A 1 80 ? -3.366 -10.860 13.650 1.00 96.44 80 MET A CA 1
ATOM 631 C C . MET A 1 80 ? -1.966 -11.291 14.084 1.00 96.44 80 MET A C 1
ATOM 633 O O . MET A 1 80 ? -1.445 -12.292 13.601 1.00 96.44 80 MET A O 1
ATOM 637 N N . LEU A 1 81 ? -1.360 -10.539 14.994 1.00 96.31 81 LEU A N 1
ATOM 638 C CA . LEU A 1 81 ? -0.049 -10.836 15.560 1.00 96.31 81 LEU A CA 1
ATOM 639 C C . LEU A 1 81 ? -0.191 -11.564 16.903 1.00 96.31 81 LEU A C 1
ATOM 641 O O . LEU A 1 81 ? -1.205 -11.415 17.588 1.00 96.31 81 LEU A O 1
ATOM 645 N N . ASN A 1 82 ? 0.846 -12.290 17.328 1.00 96.12 82 ASN A N 1
ATOM 646 C CA . ASN A 1 82 ? 0.862 -13.027 18.604 1.00 96.12 82 ASN A CA 1
ATOM 647 C C . ASN A 1 82 ? 0.643 -12.135 19.839 1.00 96.12 82 ASN A C 1
ATOM 649 O O . ASN A 1 82 ? 0.140 -12.585 20.865 1.00 96.12 82 ASN A O 1
ATOM 653 N N . ASN A 1 83 ? 0.952 -10.842 19.738 1.00 94.38 83 ASN A N 1
ATOM 654 C CA . ASN A 1 83 ? 0.676 -9.850 20.781 1.00 94.38 83 ASN A CA 1
ATOM 655 C C . ASN A 1 83 ? -0.768 -9.302 20.760 1.00 94.38 83 ASN A C 1
ATOM 657 O O . ASN A 1 83 ? -1.034 -8.269 21.376 1.00 94.38 83 ASN A O 1
ATOM 661 N N . LEU A 1 84 ? -1.682 -9.954 20.031 1.00 91.69 84 LEU A N 1
ATOM 662 C CA . LEU A 1 84 ? -3.093 -9.583 19.865 1.00 91.69 84 LEU A CA 1
ATOM 663 C C . LEU A 1 84 ? -3.323 -8.228 19.177 1.00 91.69 84 LEU A C 1
ATOM 665 O O . LEU A 1 84 ? -4.432 -7.688 19.203 1.00 91.69 84 LEU A O 1
ATOM 669 N N . ARG A 1 85 ? -2.293 -7.661 18.540 1.00 92.88 85 ARG A N 1
ATOM 670 C CA . ARG A 1 85 ? -2.429 -6.482 17.679 1.00 92.88 85 ARG A CA 1
ATOM 671 C C . ARG A 1 85 ? -2.663 -6.913 16.238 1.00 92.88 85 ARG A C 1
ATOM 673 O O . ARG A 1 85 ? -2.229 -7.976 15.809 1.00 92.88 85 ARG A O 1
ATOM 680 N N . ARG A 1 86 ? -3.310 -6.041 15.468 1.00 95.50 86 ARG A N 1
ATOM 681 C CA . ARG A 1 86 ? -3.494 -6.219 14.026 1.00 95.50 86 ARG A CA 1
ATOM 682 C C . ARG A 1 86 ? -2.435 -5.435 13.254 1.00 95.50 86 ARG A C 1
ATOM 684 O O . ARG A 1 86 ? -2.303 -4.228 13.469 1.00 95.50 86 ARG A O 1
ATOM 691 N N . ALA A 1 87 ? -1.711 -6.112 12.370 1.00 96.50 87 ALA A N 1
ATOM 692 C CA . ALA A 1 87 ? -0.899 -5.495 11.329 1.00 96.50 87 ALA A CA 1
ATOM 693 C C . ALA A 1 87 ? -1.744 -5.277 10.067 1.00 96.50 87 ALA A C 1
ATOM 695 O O . ALA A 1 87 ? -2.649 -6.059 9.776 1.00 96.50 87 ALA A O 1
ATOM 696 N N . TYR A 1 88 ? -1.420 -4.219 9.329 1.00 97.81 88 TYR A N 1
ATOM 697 C CA . TYR A 1 88 ? -2.007 -3.895 8.031 1.00 97.81 88 TYR A CA 1
ATOM 698 C C . TYR A 1 88 ? -0.852 -3.812 7.043 1.00 97.81 88 TYR A C 1
ATOM 700 O O . TYR A 1 88 ? 0.065 -3.020 7.249 1.00 97.81 88 TYR A O 1
ATOM 708 N N . ILE A 1 89 ? -0.855 -4.658 6.023 1.00 98.31 89 ILE A N 1
ATOM 709 C CA . ILE A 1 89 ? 0.245 -4.793 5.073 1.00 98.31 89 ILE A CA 1
ATOM 710 C C . ILE A 1 89 ? -0.226 -4.212 3.750 1.00 98.31 89 ILE A C 1
ATOM 712 O O . ILE A 1 89 ? -1.169 -4.728 3.156 1.00 98.31 89 ILE A O 1
ATOM 716 N N . PHE A 1 90 ? 0.420 -3.139 3.312 1.00 98.38 90 PHE A N 1
ATOM 717 C CA . PHE A 1 90 ? 0.230 -2.575 1.988 1.00 98.38 90 PHE A CA 1
ATOM 718 C C . PHE A 1 90 ? 0.844 -3.492 0.944 1.00 98.38 90 PHE A C 1
ATOM 720 O O . PHE A 1 90 ? 2.002 -3.884 1.084 1.00 98.38 90 PHE A O 1
ATOM 727 N N . VAL A 1 91 ? 0.056 -3.824 -0.075 1.00 98.25 91 VAL A N 1
ATOM 728 C CA . VAL A 1 91 ? 0.464 -4.640 -1.215 1.00 98.25 91 VAL A CA 1
ATOM 729 C C . VAL A 1 91 ? 0.279 -3.823 -2.483 1.00 98.25 91 VAL A C 1
ATOM 731 O O . VAL A 1 91 ? -0.778 -3.224 -2.698 1.00 98.25 91 VAL A O 1
ATOM 734 N N . SER A 1 92 ? 1.309 -3.832 -3.321 1.00 97.06 92 SER A N 1
ATOM 735 C CA . SER A 1 92 ? 1.321 -3.172 -4.625 1.00 97.06 92 SER A CA 1
ATOM 736 C C . SER A 1 92 ? 1.925 -4.075 -5.694 1.00 97.06 92 SER A C 1
ATOM 738 O O . SER A 1 92 ? 2.851 -4.845 -5.419 1.00 97.06 92 SER A O 1
ATOM 740 N N . ASP A 1 93 ? 1.403 -3.955 -6.909 1.00 96.94 93 ASP A N 1
ATOM 741 C CA . ASP A 1 93 ? 1.871 -4.672 -8.088 1.00 96.94 93 ASP A CA 1
ATOM 742 C C . ASP A 1 93 ? 2.881 -3.794 -8.842 1.00 96.94 93 ASP A C 1
ATOM 744 O O . ASP A 1 93 ? 2.606 -2.643 -9.193 1.00 96.94 93 ASP A O 1
ATOM 748 N N . ARG A 1 94 ? 4.089 -4.318 -9.074 1.00 96.62 94 ARG A N 1
ATOM 749 C CA . ARG A 1 94 ? 5.166 -3.623 -9.795 1.00 96.62 94 ARG A CA 1
ATOM 750 C C . ARG A 1 94 ? 5.090 -4.003 -11.265 1.00 96.62 94 ARG A C 1
ATOM 752 O O . ARG A 1 94 ? 5.873 -4.821 -11.743 1.00 96.62 94 ARG A O 1
ATOM 759 N N . TRP A 1 95 ? 4.109 -3.436 -11.955 1.00 96.06 95 TRP A N 1
ATOM 760 C CA . TRP A 1 95 ? 3.867 -3.700 -13.370 1.00 96.06 95 TRP A CA 1
ATOM 761 C C . TRP A 1 95 ? 5.112 -3.467 -14.237 1.00 96.06 95 TRP A C 1
ATOM 763 O O . TRP A 1 95 ? 5.928 -2.596 -13.941 1.00 96.06 95 TRP A O 1
ATOM 773 N N . GLU A 1 96 ? 5.252 -4.244 -15.312 1.00 94.94 96 GLU A N 1
ATOM 774 C CA . GLU A 1 96 ? 6.397 -4.192 -16.238 1.00 94.94 96 GLU A CA 1
ATOM 775 C C . GLU A 1 96 ? 7.768 -4.447 -15.578 1.00 94.94 96 GLU A C 1
ATOM 777 O O . GLU A 1 96 ? 8.820 -4.073 -16.117 1.00 94.94 96 GLU A O 1
ATOM 782 N N . SER A 1 97 ? 7.784 -5.076 -14.402 1.00 95.25 97 SER A N 1
ATOM 783 C CA . SER A 1 97 ? 9.026 -5.559 -13.793 1.00 95.25 97 SER A CA 1
ATOM 784 C C . SER A 1 97 ? 9.492 -6.871 -14.420 1.00 95.25 97 SER A C 1
ATOM 786 O O . SER A 1 97 ? 10.682 -7.183 -14.345 1.00 95.25 97 SER A O 1
ATOM 788 N N . ASP A 1 98 ? 8.592 -7.577 -15.106 1.00 95.62 98 ASP A N 1
ATOM 789 C CA . ASP A 1 98 ? 8.884 -8.759 -15.906 1.00 95.62 98 ASP A CA 1
ATOM 790 C C . ASP A 1 98 ? 8.193 -8.689 -17.291 1.00 95.62 98 ASP A C 1
ATOM 792 O O . ASP A 1 98 ? 7.163 -8.027 -17.441 1.00 95.62 98 ASP A O 1
ATOM 796 N N . PRO A 1 99 ? 8.725 -9.349 -18.345 1.00 93.44 99 PRO A N 1
ATOM 797 C 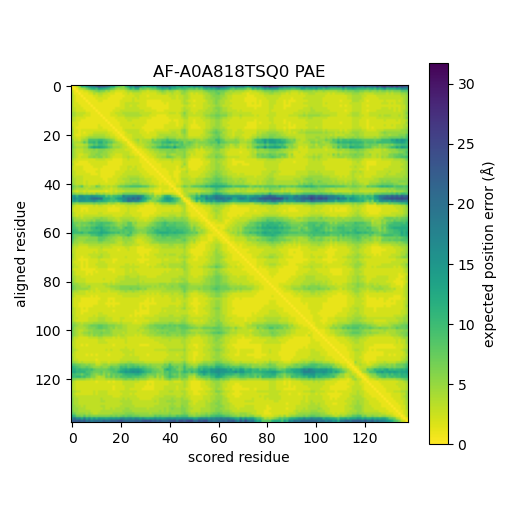CA . PRO A 1 99 ? 8.072 -9.394 -19.655 1.00 93.44 99 PRO A CA 1
ATOM 798 C C . PRO A 1 99 ? 6.666 -10.004 -19.660 1.00 93.44 99 PRO A C 1
ATOM 800 O O . PRO A 1 99 ? 5.911 -9.762 -20.607 1.00 93.44 99 PRO A O 1
ATOM 803 N N . THR A 1 100 ? 6.312 -10.826 -18.665 1.00 93.50 100 THR A N 1
ATOM 804 C CA . THR A 1 100 ? 4.975 -11.420 -18.574 1.00 93.50 100 THR A CA 1
ATOM 805 C C . THR A 1 100 ? 4.220 -10.930 -17.346 1.00 93.50 100 THR A C 1
ATOM 807 O O . THR A 1 100 ? 4.734 -10.932 -16.234 1.00 93.50 100 THR A O 1
ATOM 810 N N . LYS A 1 101 ? 2.939 -10.583 -17.528 1.00 89.06 101 LYS A N 1
ATOM 811 C CA . LYS A 1 101 ? 2.111 -10.039 -16.437 1.00 89.06 101 LYS A CA 1
ATOM 812 C C . LYS A 1 101 ? 1.953 -10.973 -15.241 1.00 89.06 101 LYS A C 1
ATOM 814 O O . LYS A 1 101 ? 1.729 -10.522 -14.129 1.00 89.06 101 LYS A O 1
ATOM 819 N N . ALA A 1 102 ? 2.016 -12.282 -15.472 1.00 93.56 102 ALA A N 1
ATOM 820 C CA . ALA A 1 102 ? 1.867 -13.282 -14.416 1.00 93.56 102 ALA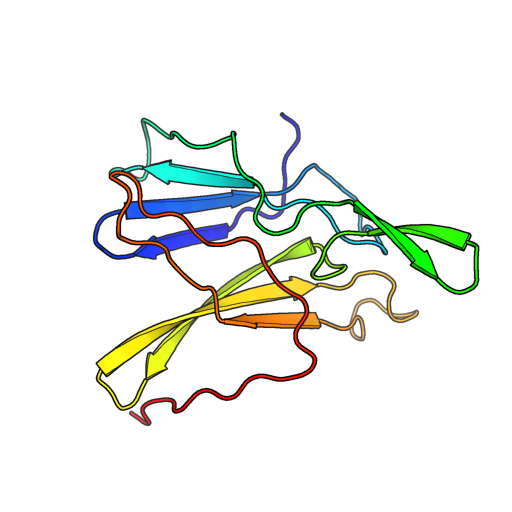 A CA 1
ATOM 821 C C . ALA A 1 102 ? 3.105 -13.386 -13.509 1.00 93.56 102 ALA A C 1
ATOM 823 O O . ALA A 1 102 ? 3.051 -14.065 -12.486 1.00 93.56 102 ALA A O 1
ATOM 824 N N . THR A 1 103 ? 4.211 -12.757 -13.902 1.00 95.81 103 THR A N 1
ATOM 825 C CA . THR A 1 103 ? 5.506 -12.801 -13.217 1.00 95.81 103 THR A CA 1
ATOM 826 C C . THR A 1 103 ? 5.993 -11.418 -12.801 1.00 95.81 103 THR A C 1
ATOM 828 O O . THR A 1 103 ? 7.120 -11.303 -12.322 1.00 95.81 103 THR A O 1
ATOM 831 N N . ASP A 1 104 ? 5.147 -10.390 -12.924 1.00 96.88 104 ASP A N 1
ATOM 832 C CA . ASP A 1 104 ? 5.417 -9.085 -12.333 1.00 96.88 104 ASP A CA 1
ATOM 833 C C . ASP A 1 104 ? 5.620 -9.223 -10.817 1.00 96.88 104 ASP A C 1
ATOM 835 O O . ASP A 1 104 ? 4.925 -9.964 -10.114 1.00 96.88 104 ASP A O 1
ATOM 839 N N . PHE A 1 105 ? 6.623 -8.516 -10.308 1.00 97.44 105 PHE A N 1
ATOM 840 C CA . PHE A 1 105 ? 6.939 -8.481 -8.893 1.00 97.44 105 PHE A CA 1
ATOM 841 C C . PHE A 1 105 ? 5.866 -7.739 -8.103 1.00 97.44 105 PHE A C 1
ATOM 843 O O . PHE A 1 105 ? 5.110 -6.920 -8.621 1.00 97.44 105 PHE A O 1
ATOM 850 N N . GLN A 1 106 ? 5.878 -7.963 -6.795 1.00 97.06 106 GLN A N 1
ATOM 851 C CA . GLN A 1 106 ? 5.061 -7.220 -5.848 1.00 97.06 106 GLN A CA 1
ATOM 852 C C . GLN A 1 106 ? 5.949 -6.528 -4.818 1.00 97.06 106 GLN A C 1
ATOM 854 O O . GLN A 1 106 ? 7.054 -6.993 -4.525 1.00 97.06 106 GLN A O 1
ATOM 859 N N . TYR A 1 107 ? 5.456 -5.432 -4.250 1.00 97.81 107 TYR A N 1
ATOM 860 C CA . TYR A 1 107 ? 6.038 -4.807 -3.065 1.00 97.81 107 TYR A CA 1
ATOM 861 C C . TYR A 1 107 ? 5.050 -4.853 -1.904 1.00 97.81 107 TYR A C 1
ATOM 863 O O . TYR A 1 107 ? 3.855 -4.601 -2.072 1.00 97.81 107 TYR A O 1
ATOM 871 N N . TRP A 1 108 ? 5.572 -5.224 -0.736 1.00 98.38 108 TRP A N 1
ATOM 872 C CA . TRP A 1 108 ? 4.805 -5.461 0.477 1.00 98.38 108 TRP A CA 1
ATOM 873 C C . TRP A 1 108 ? 5.448 -4.684 1.624 1.00 98.38 108 TRP A C 1
ATOM 875 O O . TRP A 1 108 ? 6.659 -4.769 1.823 1.00 98.38 108 TRP A O 1
ATOM 885 N N . GLN A 1 109 ? 4.649 -3.969 2.415 1.00 97.75 109 GLN A N 1
ATOM 886 C CA . GLN A 1 109 ? 5.143 -3.244 3.588 1.00 97.75 109 GLN A CA 1
ATOM 887 C C . GLN A 1 109 ? 4.097 -3.176 4.699 1.00 97.75 109 GLN A C 1
ATOM 889 O O . GLN A 1 109 ? 2.942 -2.833 4.462 1.00 97.75 109 GLN A O 1
ATOM 894 N N . SER A 1 110 ? 4.504 -3.429 5.947 1.00 97.69 110 SER A N 1
ATOM 895 C CA . SER A 1 110 ? 3.644 -3.152 7.104 1.00 97.69 110 SER A CA 1
ATOM 896 C C . SER A 1 110 ? 3.441 -1.644 7.276 1.00 97.69 110 SER A C 1
ATOM 898 O O . SER A 1 110 ? 4.396 -0.908 7.534 1.00 97.69 110 SER A O 1
ATOM 900 N N . LEU A 1 111 ? 2.185 -1.204 7.218 1.00 97.25 111 LEU A N 1
ATOM 901 C CA . LEU A 1 111 ? 1.789 0.178 7.457 1.00 97.25 111 LEU A CA 1
ATOM 902 C C . LEU A 1 111 ? 2.060 0.592 8.903 1.00 97.25 111 LEU A C 1
ATOM 904 O O . LEU A 1 111 ? 1.819 -0.165 9.849 1.00 97.25 111 LEU A O 1
ATOM 908 N N . GLN A 1 112 ? 2.513 1.832 9.061 1.00 95.75 112 GLN A N 1
ATOM 909 C CA . GLN A 1 112 ? 2.619 2.507 10.349 1.00 95.75 112 GLN A CA 1
ATOM 910 C C . GLN A 1 112 ? 1.491 3.528 10.471 1.00 95.75 112 GLN A C 1
ATOM 912 O O . GLN A 1 112 ? 1.108 4.166 9.492 1.00 95.75 112 GLN A O 1
ATOM 917 N N . PHE A 1 113 ? 0.947 3.674 11.677 1.00 93.25 113 PHE A N 1
ATOM 918 C CA . PHE A 1 113 ? -0.168 4.576 11.944 1.00 93.25 113 PHE A CA 1
ATOM 919 C C . PHE A 1 113 ? 0.207 5.565 13.035 1.00 93.25 113 PHE A C 1
ATOM 921 O O . PHE A 1 113 ? 0.729 5.185 14.084 1.00 93.25 113 PHE A O 1
ATOM 928 N N . ASN A 1 114 ? -0.132 6.823 12.803 1.00 89.38 114 ASN A N 1
ATOM 929 C CA . ASN A 1 114 ? -0.056 7.876 13.790 1.00 89.38 114 ASN A CA 1
ATOM 930 C C . ASN A 1 114 ? -1.445 8.152 14.350 1.00 89.38 114 ASN A C 1
ATOM 932 O O . ASN A 1 114 ? -2.266 8.857 13.759 1.00 89.38 114 ASN A O 1
ATOM 936 N N . ASP A 1 115 ? -1.672 7.566 15.520 1.00 84.31 115 ASP A N 1
ATOM 937 C CA . ASP A 1 115 ? -2.934 7.632 16.252 1.00 84.31 115 ASP A CA 1
ATOM 938 C C . ASP A 1 115 ? -3.042 8.884 17.146 1.00 84.31 115 ASP A C 1
ATOM 940 O O . ASP A 1 115 ? -4.023 9.041 17.867 1.00 84.31 115 ASP A O 1
ATOM 944 N N . THR A 1 116 ? -2.052 9.789 17.127 1.00 82.62 116 THR A N 1
ATOM 945 C CA . THR A 1 116 ? -2.094 11.030 17.931 1.00 82.62 116 THR A CA 1
ATOM 946 C C . THR A 1 116 ? -2.940 12.132 17.292 1.00 82.62 116 THR A C 1
ATOM 948 O O . THR A 1 116 ? -3.270 13.123 17.943 1.00 82.62 116 THR A O 1
ATOM 951 N N . GLN A 1 117 ? -3.306 11.968 16.020 1.00 71.75 117 GLN A N 1
ATOM 952 C CA . GLN A 1 117 ? -4.118 12.916 15.265 1.00 71.75 117 GLN A CA 1
ATOM 953 C C . GLN A 1 117 ? -5.604 12.545 15.348 1.00 71.75 117 GLN A C 1
ATOM 955 O O . GLN A 1 117 ? -5.960 11.371 15.400 1.00 71.75 117 GLN A O 1
ATOM 960 N N . THR A 1 118 ? -6.491 13.547 15.320 1.00 72.25 118 THR A N 1
ATOM 961 C CA . THR A 1 118 ? -7.953 13.344 15.389 1.00 72.25 118 THR A CA 1
ATOM 962 C C . THR A 1 118 ? -8.480 12.435 14.276 1.00 72.25 118 THR A C 1
ATOM 964 O O . THR A 1 118 ? -9.406 11.661 14.503 1.00 72.25 118 THR A O 1
ATOM 967 N N . SER A 1 119 ? -7.881 12.517 13.085 1.00 74.25 119 SER A N 1
ATOM 968 C CA . SER A 1 119 ? -8.028 11.507 12.039 1.00 74.25 119 SER A CA 1
ATOM 969 C C . SER A 1 119 ? -6.777 10.633 12.070 1.00 74.25 119 SER A C 1
ATOM 971 O O . SER A 1 119 ? -5.690 11.187 11.873 1.00 74.25 119 SER A O 1
ATOM 973 N N . PRO A 1 120 ? -6.886 9.311 12.293 1.00 78.69 120 PRO A N 1
ATOM 974 C CA . PRO A 1 120 ? -5.722 8.438 12.258 1.00 78.69 120 PRO A CA 1
ATOM 975 C C . PRO A 1 120 ? -5.052 8.559 10.890 1.00 78.69 120 PRO A C 1
ATOM 977 O O . PRO A 1 120 ? -5.716 8.514 9.850 1.00 78.69 120 PRO A O 1
ATOM 980 N N . ARG A 1 121 ? -3.737 8.770 10.900 1.00 89.06 121 ARG A N 1
ATOM 981 C CA . ARG A 1 121 ? -2.947 8.959 9.685 1.00 89.06 121 ARG A CA 1
ATOM 982 C C . ARG A 1 121 ? -2.108 7.720 9.426 1.00 89.06 121 ARG A C 1
ATOM 984 O O . ARG A 1 121 ? -1.415 7.253 10.327 1.00 8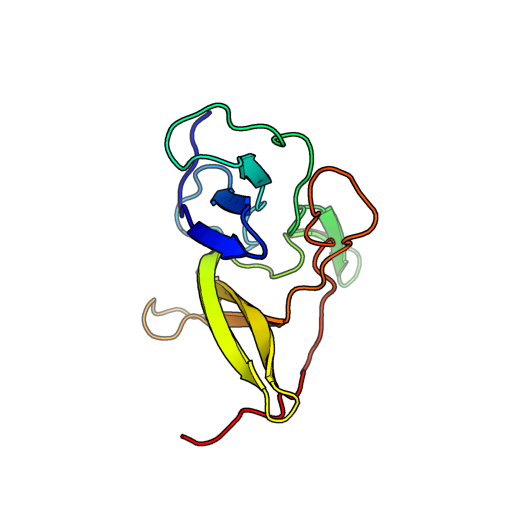9.06 121 ARG A O 1
ATOM 991 N N . ILE A 1 122 ? -2.161 7.214 8.199 1.00 94.00 122 ILE A N 1
ATOM 992 C CA . ILE A 1 122 ? -1.176 6.250 7.712 1.00 94.00 122 ILE A CA 1
ATOM 993 C C . ILE A 1 122 ? 0.101 7.043 7.437 1.00 94.00 122 ILE A C 1
ATOM 995 O O . ILE A 1 122 ? 0.058 8.073 6.760 1.00 94.00 122 ILE A O 1
ATOM 999 N N . GLU A 1 123 ? 1.216 6.623 8.018 1.00 95.00 123 GLU A N 1
ATOM 1000 C CA . GLU A 1 123 ? 2.498 7.254 7.720 1.00 95.00 123 GLU A CA 1
ATOM 1001 C C . GLU A 1 123 ? 2.913 6.971 6.274 1.00 95.00 123 GLU A C 1
ATOM 1003 O O . GLU A 1 123 ? 2.534 5.955 5.691 1.00 95.00 123 GLU A O 1
ATOM 1008 N N . GLU A 1 124 ? 3.682 7.896 5.701 1.00 95.94 124 GLU A N 1
ATOM 1009 C CA . GLU A 1 124 ? 4.270 7.707 4.376 1.00 95.94 124 GLU A CA 1
ATOM 1010 C C . GLU A 1 124 ? 5.091 6.415 4.364 1.00 95.94 124 GLU A C 1
ATOM 1012 O O . GLU A 1 124 ? 5.818 6.120 5.321 1.00 95.94 124 GLU A O 1
ATOM 1017 N N . LEU A 1 125 ? 4.972 5.646 3.284 1.00 97.12 125 LEU A N 1
ATOM 1018 C CA . LEU A 1 125 ? 5.794 4.469 3.073 1.00 97.12 125 LEU A CA 1
ATOM 1019 C C . LEU A 1 125 ? 7.268 4.866 3.124 1.00 97.12 125 LEU A C 1
ATOM 1021 O O . LEU A 1 125 ? 7.665 5.978 2.794 1.00 97.12 125 LEU A O 1
ATOM 1025 N N . GLN A 1 126 ? 8.098 3.935 3.556 1.00 95.75 126 GLN A N 1
ATOM 1026 C CA . GLN A 1 126 ? 9.551 4.051 3.495 1.00 95.75 126 GLN A CA 1
ATOM 1027 C C . GLN A 1 126 ? 10.047 2.739 2.924 1.00 95.75 126 GLN A C 1
ATOM 1029 O O . GLN A 1 126 ? 9.660 1.694 3.451 1.00 95.75 126 GLN A O 1
ATOM 1034 N N . TRP A 1 127 ? 10.861 2.779 1.869 1.00 95.00 127 TRP A N 1
ATOM 1035 C CA . TRP A 1 127 ? 11.353 1.551 1.254 1.00 95.00 127 TRP A CA 1
ATOM 1036 C C . TRP A 1 127 ? 12.034 0.671 2.303 1.00 95.00 127 TRP A C 1
ATOM 1038 O O . TRP A 1 127 ? 12.928 1.117 3.028 1.00 95.00 127 TRP A O 1
ATOM 1048 N N . VAL A 1 128 ? 11.597 -0.583 2.376 1.00 96.88 128 VAL A N 1
ATOM 1049 C CA . VAL A 1 128 ? 12.227 -1.620 3.186 1.00 96.88 128 VAL A CA 1
ATOM 1050 C C . VAL A 1 128 ? 12.507 -2.829 2.307 1.00 96.88 128 VAL A C 1
ATOM 1052 O O . VAL A 1 128 ? 11.622 -3.312 1.608 1.00 96.88 128 VAL A O 1
ATOM 1055 N N . ASP A 1 129 ? 13.732 -3.349 2.370 1.00 96.81 129 ASP A N 1
ATOM 1056 C CA . ASP A 1 129 ? 14.095 -4.559 1.619 1.00 96.81 129 ASP A CA 1
ATOM 1057 C C . ASP A 1 129 ? 13.413 -5.809 2.194 1.00 96.81 129 ASP A C 1
ATOM 1059 O O . ASP A 1 129 ? 13.149 -6.777 1.485 1.00 96.81 129 ASP A O 1
ATOM 1063 N N . GLN A 1 130 ? 13.143 -5.795 3.502 1.00 97.00 130 GLN A N 1
ATOM 1064 C CA . GLN A 1 130 ? 12.500 -6.886 4.222 1.00 97.00 130 GLN A CA 1
ATOM 1065 C C . GLN A 1 130 ? 11.837 -6.388 5.509 1.00 97.00 130 GLN A C 1
ATOM 1067 O O . GLN A 1 130 ? 12.296 -5.436 6.144 1.00 97.00 130 GLN A O 1
ATOM 1072 N N . PHE A 1 131 ? 10.791 -7.088 5.939 1.00 96.00 131 PHE A N 1
ATOM 1073 C CA . PHE A 1 131 ? 10.204 -6.953 7.268 1.00 96.00 131 PHE A CA 1
ATOM 1074 C C . PHE A 1 131 ? 9.743 -8.326 7.771 1.00 96.00 131 PHE A C 1
ATOM 1076 O O . PHE A 1 131 ? 9.499 -9.237 6.981 1.00 96.00 131 PHE A O 1
ATOM 1083 N N . THR A 1 132 ? 9.601 -8.463 9.088 1.00 96.19 132 THR A N 1
ATOM 1084 C CA . THR A 1 132 ? 9.147 -9.703 9.733 1.00 96.19 132 THR A CA 1
ATOM 1085 C C . THR A 1 132 ? 7.885 -9.428 10.535 1.00 96.19 132 THR A C 1
ATOM 1087 O O . THR A 1 132 ? 7.800 -8.416 11.232 1.00 96.19 132 THR A O 1
ATOM 1090 N N . LEU A 1 133 ? 6.918 -10.345 10.469 1.00 94.88 133 LEU A N 1
ATOM 1091 C CA . LEU A 1 133 ? 5.726 -10.334 11.311 1.00 94.88 133 LEU A CA 1
ATOM 1092 C C . LEU A 1 133 ? 5.666 -11.604 12.152 1.00 94.88 133 LEU A C 1
ATOM 1094 O O . LEU A 1 133 ? 5.842 -12.706 11.641 1.00 94.88 133 LEU A O 1
ATOM 1098 N N . ASP A 1 134 ? 5.364 -11.432 13.435 1.00 95.62 134 ASP A N 1
ATO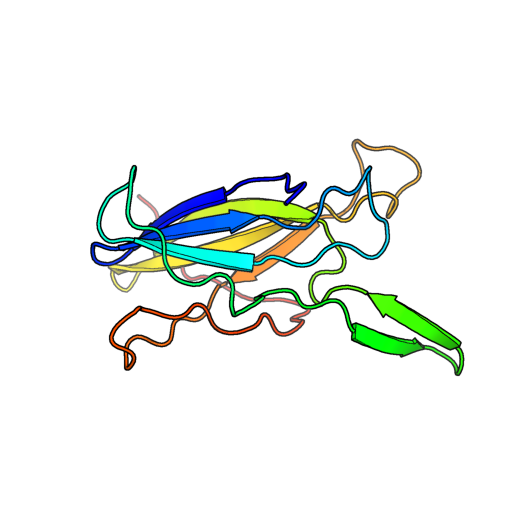M 1099 C CA . ASP A 1 134 ? 5.086 -12.527 14.360 1.00 95.62 134 ASP A CA 1
ATOM 1100 C C . ASP A 1 134 ? 3.578 -12.818 14.365 1.00 95.62 134 ASP A C 1
ATOM 1102 O O . ASP A 1 134 ? 2.815 -12.275 15.170 1.00 95.62 134 ASP A O 1
ATOM 1106 N N . ILE A 1 135 ? 3.137 -13.576 13.361 1.00 95.12 135 ILE A N 1
ATOM 1107 C CA . ILE A 1 135 ? 1.722 -13.832 13.074 1.00 95.12 135 ILE A CA 1
ATOM 1108 C C . ILE A 1 135 ? 1.164 -14.860 14.066 1.00 95.12 135 ILE A C 1
ATOM 1110 O O . ILE A 1 135 ? 1.779 -15.896 14.316 1.00 95.12 135 ILE A O 1
ATOM 1114 N N . ALA A 1 136 ? -0.029 -14.587 14.594 1.00 93.56 136 ALA A N 1
ATOM 1115 C CA . ALA A 1 136 ? -0.762 -15.545 15.407 1.00 93.56 136 ALA A CA 1
ATOM 1116 C C . ALA A 1 136 ? -1.229 -16.724 14.546 1.00 93.56 136 ALA A C 1
ATOM 1118 O O . ALA A 1 136 ? -1.987 -16.542 13.592 1.00 93.56 136 ALA A O 1
ATOM 1119 N N . LEU A 1 137 ? -0.783 -17.932 14.893 1.00 83.44 137 LEU A N 1
ATOM 1120 C CA . LEU A 1 137 ? -1.316 -19.160 14.313 1.00 83.44 137 LEU A CA 1
ATOM 1121 C C . LEU A 1 137 ? -2.651 -19.467 14.996 1.00 83.44 137 LEU A C 1
ATOM 1123 O O . LEU A 1 137 ? -2.714 -19.562 16.223 1.00 83.44 137 LEU A O 1
ATOM 1127 N N . SER A 1 138 ? -3.710 -19.553 14.193 1.00 65.00 138 SER A N 1
ATOM 1128 C CA . SER A 1 138 ? -5.049 -19.964 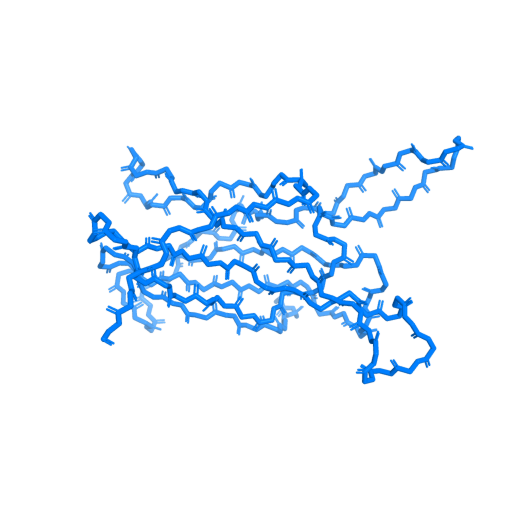14.626 1.00 65.00 138 SER A CA 1
ATOM 1129 C C . SER A 1 138 ? -5.112 -21.446 14.957 1.00 65.00 138 SER A C 1
ATOM 1131 O O . SER A 1 138 ? -4.549 -22.216 14.143 1.00 65.00 138 SER A O 1
#

pLDDT: mean 91.88, std 7.31, range [59.53, 98.38]